Protein AF-A0A524CLA4-F1 (afdb_monomer)

Secondary structure (DSSP, 8-state):
---PPPHHHHHHHHHHHHH-TTT--S-HHHHHHHHHHH-----HHHHHHHHHHHHHHHHHHHHTTS--------

Solvent-accessible surface area (backbone atoms only — not comparable to full-atom values): 4550 Å² total; per-residue (Å²): 135,80,94,73,80,59,67,70,50,55,53,52,38,50,55,53,41,70,77,41,62,87,74,61,49,67,48,56,68,61,29,45,52,50,42,59,76,75,40,94,65,91,45,70,68,57,48,52,53,31,27,55,48,48,21,54,51,40,48,53,55,52,61,72,60,53,74,80,78,74,86,83,77,134

Radius of gyration: 15.33 Å; Cα contacts (8 Å, |Δi|>4): 47; chains: 1; bounding box: 33×31×49 Å

Mean predicted aligned error: 8.3 Å

Foldseek 3Di:
DDPDDDPVLVVVLVVLCVVPVPQAALDLVSLLVVCVVSDDDPDPVSSSSSSVVSNVVRVVVVVVVPPPPPPPDD

Sequence (74 aa):
MGKIRTETIKNLANEIREKYPNKFTVDFEKNKQVLDEVAIIPSKTLRNRIAGYITRVQVIKEEDKKPVEYDDEI

Structure (mmCIF, N/CA/C/O backbone):
data_AF-A0A524CLA4-F1
#
_entry.id   AF-A0A524CLA4-F1
#
loop_
_atom_site.group_PDB
_atom_site.id
_atom_site.type_symbol
_atom_site.label_atom_id
_atom_site.label_alt_id
_atom_site.label_comp_id
_atom_site.label_asym_id
_atom_site.label_entity_id
_atom_site.label_seq_id
_atom_site.pdbx_PDB_ins_code
_atom_site.Cartn_x
_atom_site.Cartn_y
_atom_site.Cartn_z
_atom_site.occupancy
_atom_site.B_iso_or_equiv
_atom_site.auth_seq_id
_atom_site.auth_comp_id
_atom_site.auth_asym_id
_atom_site.auth_atom_id
_atom_site.pdbx_PDB_model_num
ATOM 1 N N . MET A 1 1 ? 10.045 22.977 6.497 1.00 49.28 1 MET A N 1
ATOM 2 C CA . MET A 1 1 ? 10.047 21.535 6.837 1.00 49.28 1 MET A CA 1
ATOM 3 C C . MET A 1 1 ? 9.579 20.751 5.618 1.00 49.28 1 MET A C 1
ATOM 5 O O . MET A 1 1 ? 8.420 20.868 5.237 1.00 49.28 1 MET A O 1
ATOM 9 N N . GLY A 1 2 ? 10.493 20.055 4.934 1.00 58.34 2 GLY A N 1
ATOM 10 C CA . GLY A 1 2 ? 10.169 19.282 3.730 1.00 58.34 2 GLY A CA 1
ATOM 11 C C . GLY A 1 2 ? 9.215 18.127 4.039 1.00 58.34 2 GLY A C 1
ATOM 12 O O . GLY A 1 2 ? 9.275 17.534 5.114 1.00 58.34 2 GLY A O 1
ATOM 13 N N . LYS A 1 3 ? 8.314 17.810 3.105 1.00 68.44 3 LYS A N 1
ATOM 14 C CA . LYS A 1 3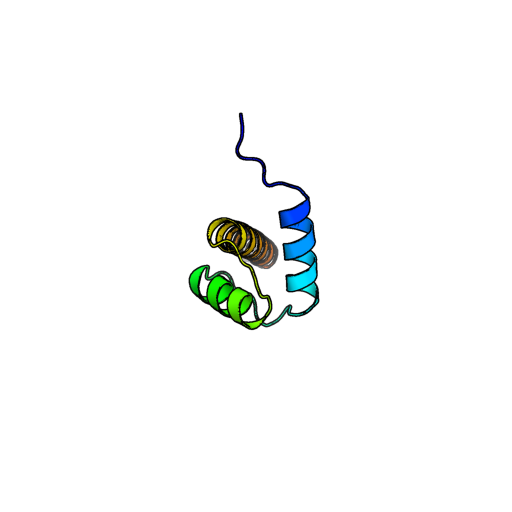 ? 7.273 16.783 3.271 1.00 68.44 3 LYS A CA 1
ATOM 15 C C . LYS A 1 3 ? 7.874 15.375 3.146 1.00 68.44 3 LYS A C 1
ATOM 17 O O . LYS A 1 3 ? 7.669 14.681 2.151 1.00 68.44 3 LYS A O 1
ATOM 22 N N . ILE A 1 4 ? 8.650 14.969 4.147 1.00 73.50 4 ILE A N 1
ATOM 23 C CA . ILE A 1 4 ? 9.278 13.649 4.223 1.00 73.50 4 ILE A CA 1
ATOM 24 C C . ILE A 1 4 ? 8.229 12.636 4.694 1.00 73.50 4 ILE A C 1
ATOM 26 O O . ILE A 1 4 ? 7.510 12.854 5.668 1.00 73.50 4 ILE A O 1
ATOM 30 N N . ARG A 1 5 ? 8.109 11.523 3.964 1.00 74.81 5 ARG A N 1
ATOM 31 C CA . ARG A 1 5 ? 7.235 10.403 4.347 1.00 74.81 5 ARG A CA 1
ATOM 32 C C . ARG A 1 5 ? 7.899 9.620 5.481 1.00 74.81 5 ARG A C 1
ATOM 34 O O . ARG A 1 5 ? 9.080 9.299 5.366 1.00 74.81 5 ARG A O 1
ATOM 41 N N . THR A 1 6 ? 7.136 9.293 6.522 1.00 85.75 6 THR A N 1
ATOM 42 C CA . THR A 1 6 ? 7.611 8.495 7.661 1.00 85.75 6 THR A CA 1
ATOM 43 C C . THR A 1 6 ? 8.013 7.084 7.228 1.00 85.75 6 THR A C 1
ATOM 45 O O . THR A 1 6 ? 7.423 6.515 6.306 1.00 85.75 6 THR A O 1
ATOM 48 N N . GLU A 1 7 ? 9.019 6.513 7.888 1.00 86.00 7 GLU A N 1
ATOM 49 C CA . GLU A 1 7 ? 9.597 5.205 7.540 1.00 86.00 7 GLU A CA 1
ATOM 50 C C . GLU A 1 7 ? 8.574 4.072 7.609 1.00 86.00 7 GLU A C 1
ATOM 52 O O . GLU A 1 7 ? 8.524 3.231 6.715 1.00 86.00 7 GLU A O 1
ATOM 57 N N . THR A 1 8 ? 7.660 4.122 8.579 1.00 86.38 8 THR A N 1
ATOM 58 C CA . THR A 1 8 ? 6.563 3.157 8.731 1.00 86.38 8 THR A CA 1
ATOM 59 C C . THR A 1 8 ? 5.717 3.031 7.464 1.00 86.38 8 THR A C 1
ATOM 61 O O . THR A 1 8 ? 5.325 1.933 7.082 1.00 86.38 8 THR A O 1
ATOM 64 N N . ILE A 1 9 ? 5.461 4.149 6.774 1.00 86.75 9 ILE A N 1
ATOM 65 C CA . ILE A 1 9 ? 4.670 4.159 5.537 1.00 86.75 9 ILE A CA 1
ATOM 66 C C . ILE A 1 9 ? 5.444 3.482 4.405 1.00 86.75 9 ILE A C 1
ATOM 68 O O . ILE A 1 9 ? 4.848 2.757 3.614 1.00 86.75 9 ILE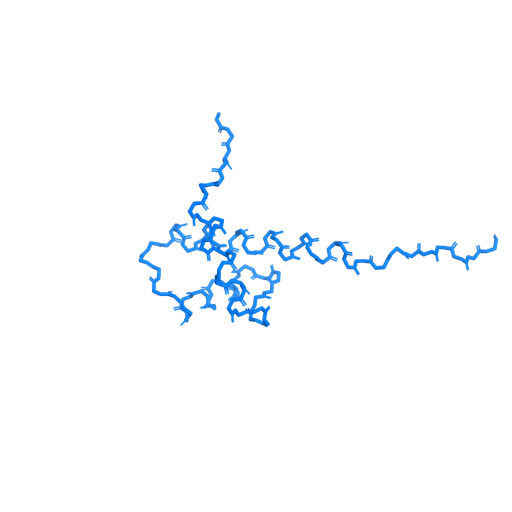 A O 1
ATOM 72 N N . LYS A 1 10 ? 6.760 3.708 4.327 1.00 86.75 10 LYS A N 1
ATOM 73 C CA . LYS A 1 10 ? 7.618 3.100 3.304 1.00 86.75 10 LYS A CA 1
ATOM 74 C C . LYS A 1 10 ? 7.735 1.590 3.513 1.00 86.75 10 LYS A C 1
ATOM 76 O O . LYS A 1 10 ? 7.564 0.846 2.555 1.00 86.75 10 LYS A O 1
ATOM 81 N N . ASN A 1 11 ? 7.955 1.151 4.753 1.00 88.81 11 ASN A N 1
ATOM 82 C CA . ASN A 1 11 ? 8.069 -0.268 5.095 1.00 88.81 11 ASN A CA 1
ATOM 83 C C . ASN A 1 11 ? 6.772 -1.022 4.800 1.00 88.81 11 ASN A C 1
ATOM 85 O O . ASN A 1 11 ? 6.799 -2.011 4.077 1.00 88.81 11 ASN A O 1
ATOM 89 N N . LEU A 1 12 ? 5.629 -0.502 5.259 1.00 88.69 12 LEU A N 1
ATOM 90 C CA . LEU A 1 12 ? 4.334 -1.129 4.999 1.00 88.69 12 LEU A CA 1
ATOM 91 C C . LEU A 1 12 ? 4.016 -1.190 3.498 1.00 88.69 12 LEU A C 1
ATOM 93 O O . LEU A 1 12 ? 3.523 -2.198 3.000 1.00 88.69 12 LEU A O 1
ATOM 97 N N . ALA A 1 13 ? 4.316 -0.121 2.759 1.00 87.62 13 ALA A N 1
ATOM 98 C CA . ALA A 1 13 ? 4.103 -0.096 1.320 1.00 87.62 13 ALA A CA 1
ATOM 99 C C . ALA A 1 13 ? 5.000 -1.092 0.569 1.00 87.62 13 ALA A C 1
ATOM 101 O O . ALA A 1 13 ? 4.536 -1.708 -0.389 1.00 87.62 13 ALA A O 1
ATOM 102 N N . ASN A 1 14 ? 6.260 -1.258 0.988 1.00 89.19 14 ASN A N 1
ATOM 103 C CA . ASN A 1 14 ? 7.154 -2.264 0.416 1.00 89.19 14 ASN A CA 1
ATOM 104 C C . ASN A 1 14 ? 6.643 -3.677 0.705 1.00 89.19 14 ASN A C 1
ATOM 106 O O . ASN A 1 14 ? 6.490 -4.444 -0.239 1.00 89.19 14 ASN A O 1
ATOM 110 N N . GLU A 1 15 ? 6.254 -3.971 1.948 1.00 90.75 15 GLU A N 1
ATOM 111 C CA . GLU A 1 15 ? 5.741 -5.292 2.322 1.00 90.75 15 GLU A CA 1
ATOM 112 C C . GLU A 1 15 ? 4.490 -5.674 1.514 1.00 90.75 15 GLU A C 1
ATOM 114 O O . GLU A 1 15 ? 4.399 -6.770 0.960 1.00 90.75 15 GLU A O 1
ATOM 119 N N . ILE A 1 16 ? 3.530 -4.752 1.392 1.00 89.56 16 ILE A N 1
ATOM 120 C CA . ILE A 1 16 ? 2.308 -4.980 0.612 1.00 89.56 16 ILE A CA 1
ATOM 121 C C . ILE A 1 16 ? 2.644 -5.198 -0.871 1.00 89.56 16 ILE A C 1
ATOM 123 O O . ILE A 1 16 ? 2.079 -6.085 -1.515 1.00 89.56 16 ILE A O 1
ATOM 127 N N . ARG A 1 17 ? 3.575 -4.411 -1.419 1.00 86.25 17 ARG A N 1
ATOM 128 C CA . ARG A 1 17 ? 4.004 -4.534 -2.817 1.00 86.25 17 ARG A CA 1
ATOM 129 C C . ARG A 1 17 ? 4.720 -5.858 -3.080 1.00 86.25 17 ARG A C 1
ATOM 131 O O . ARG A 1 17 ? 4.533 -6.430 -4.146 1.00 86.25 17 ARG A O 1
ATOM 138 N N . GLU A 1 18 ? 5.538 -6.329 -2.146 1.00 87.50 18 GLU A N 1
ATOM 139 C CA . GLU A 1 18 ? 6.242 -7.612 -2.249 1.00 87.50 18 GLU A CA 1
ATOM 140 C C . GLU A 1 18 ? 5.280 -8.798 -2.183 1.00 8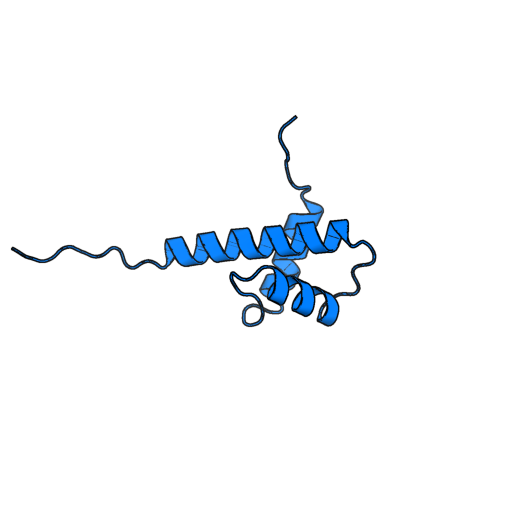7.50 18 GLU A C 1
ATOM 142 O O . GLU A 1 18 ? 5.439 -9.752 -2.938 1.00 87.50 18 GLU A O 1
ATOM 147 N N . LYS A 1 19 ? 4.236 -8.712 -1.351 1.00 88.62 19 LYS A N 1
ATOM 148 C CA . LYS A 1 19 ? 3.189 -9.740 -1.278 1.00 88.62 19 LYS A CA 1
ATOM 149 C C . LYS A 1 19 ? 2.319 -9.794 -2.539 1.00 88.62 19 LYS A C 1
ATOM 151 O O . LYS A 1 19 ? 1.881 -10.874 -2.924 1.00 88.62 19 LYS A O 1
ATOM 156 N N . TYR A 1 20 ? 2.071 -8.655 -3.196 1.00 88.38 20 TYR A N 1
ATOM 157 C CA . TYR A 1 20 ? 1.179 -8.567 -4.363 1.00 88.38 20 TYR A CA 1
ATOM 158 C C . TYR A 1 20 ? 1.790 -7.773 -5.532 1.00 88.38 20 TYR A C 1
ATOM 160 O O . TYR A 1 20 ? 1.252 -6.732 -5.919 1.00 88.38 20 TYR A O 1
ATOM 168 N N . PRO A 1 21 ? 2.877 -8.257 -6.157 1.00 81.31 21 PRO A N 1
ATOM 169 C CA . PRO A 1 21 ? 3.612 -7.489 -7.163 1.00 81.31 21 PRO A CA 1
ATOM 170 C C . PRO A 1 21 ? 2.789 -7.188 -8.424 1.00 81.31 21 PRO A C 1
ATOM 172 O O . PRO A 1 21 ? 2.957 -6.127 -9.016 1.00 81.31 21 PRO A O 1
ATOM 175 N N . ASN A 1 22 ? 1.865 -8.079 -8.797 1.00 84.88 22 ASN A N 1
ATOM 176 C CA . ASN A 1 22 ? 1.075 -7.972 -10.030 1.00 84.88 22 ASN A CA 1
ATOM 177 C C . ASN A 1 22 ? -0.211 -7.139 -9.895 1.00 84.88 22 ASN A C 1
ATOM 179 O O . ASN A 1 22 ? -0.882 -6.899 -10.893 1.00 84.88 22 ASN A O 1
ATOM 183 N N . LYS A 1 23 ? -0.595 -6.728 -8.678 1.00 85.75 23 LYS A N 1
ATOM 184 C CA . LYS A 1 23 ? -1.850 -5.986 -8.454 1.00 85.75 23 LYS A CA 1
ATOM 185 C C . LYS A 1 23 ? -1.674 -4.467 -8.465 1.00 85.75 23 LYS A C 1
ATOM 187 O O . LYS A 1 23 ? -2.660 -3.747 -8.584 1.00 85.75 23 LYS A O 1
ATOM 192 N N . PHE A 1 24 ? -0.444 -3.974 -8.327 1.00 86.81 24 PHE A N 1
ATOM 193 C CA . PHE A 1 2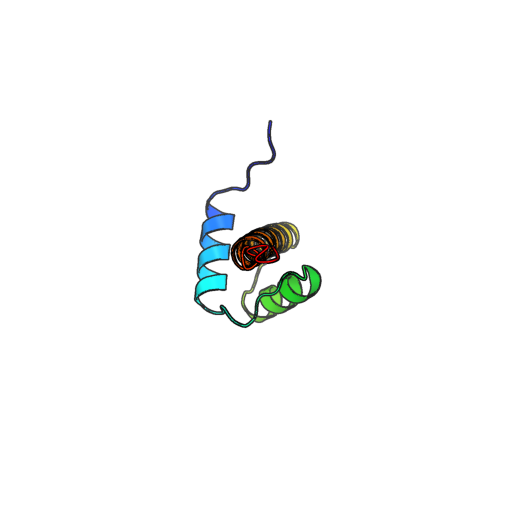4 ? -0.166 -2.540 -8.268 1.00 86.81 24 PHE A CA 1
ATOM 194 C C . PHE A 1 24 ? 0.255 -1.995 -9.627 1.00 86.81 24 PHE A C 1
ATOM 196 O O . PHE A 1 24 ? 1.089 -2.583 -10.307 1.00 86.81 24 PHE A O 1
ATOM 203 N N . THR A 1 25 ? -0.293 -0.836 -9.984 1.00 87.62 25 THR A N 1
ATOM 204 C CA . THR A 1 25 ? -0.049 -0.155 -11.264 1.00 87.62 25 THR A CA 1
ATOM 205 C C . THR A 1 25 ? 0.427 1.282 -11.031 1.00 87.62 25 THR A C 1
ATOM 207 O O . THR A 1 25 ? 0.600 1.711 -9.886 1.00 87.62 25 THR A O 1
ATOM 210 N N . VAL A 1 26 ? 0.636 2.052 -12.098 1.00 88.31 26 VAL A N 1
ATOM 211 C CA . VAL A 1 26 ? 0.890 3.503 -12.009 1.00 88.31 26 VAL A CA 1
ATOM 212 C C . VAL A 1 26 ? -0.353 4.309 -11.634 1.00 88.31 26 VAL A C 1
ATOM 214 O O . VAL A 1 26 ? -0.237 5.458 -11.216 1.00 88.31 26 VAL A O 1
ATOM 217 N N . ASP A 1 27 ? -1.544 3.716 -11.719 1.00 89.25 27 ASP A N 1
ATOM 218 C CA . ASP A 1 27 ? -2.785 4.417 -11.422 1.00 89.25 27 ASP A CA 1
ATOM 219 C C . ASP A 1 27 ? -3.054 4.504 -9.910 1.00 89.25 27 ASP A C 1
ATOM 221 O O . ASP A 1 27 ? -3.026 3.511 -9.177 1.00 89.25 27 ASP A O 1
ATOM 225 N N . PHE A 1 28 ? -3.316 5.718 -9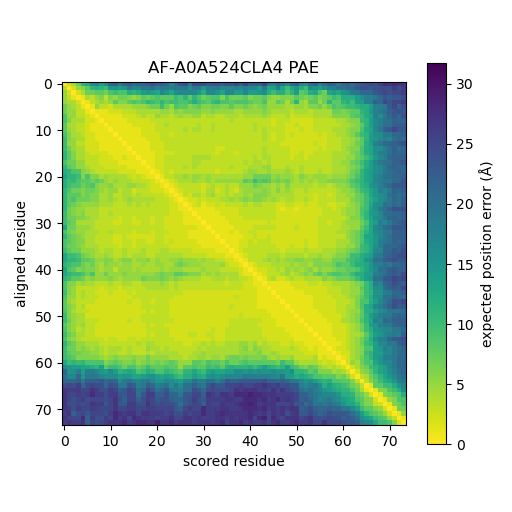.425 1.00 87.56 28 PHE A N 1
ATOM 226 C CA . PHE A 1 28 ? -3.533 5.973 -8.000 1.00 87.56 28 PHE A CA 1
ATOM 227 C C . PHE A 1 28 ? -4.881 5.446 -7.492 1.00 87.56 28 PHE A C 1
ATOM 229 O O . PHE A 1 28 ? -4.967 4.980 -6.351 1.00 87.56 28 PHE A O 1
ATOM 236 N N . GLU A 1 29 ? -5.938 5.525 -8.301 1.00 90.69 29 GLU A N 1
ATOM 237 C CA . GLU A 1 29 ? -7.280 5.121 -7.883 1.00 90.69 29 GLU A CA 1
ATOM 238 C C . GLU A 1 29 ? -7.389 3.602 -7.779 1.00 90.69 29 GLU A C 1
ATOM 240 O O . GLU A 1 29 ? -7.830 3.096 -6.742 1.00 90.69 29 GLU A O 1
ATOM 245 N N . LYS A 1 30 ? -6.861 2.877 -8.770 1.00 90.81 30 LYS A N 1
ATOM 246 C CA . LYS A 1 30 ? -6.750 1.413 -8.736 1.00 90.81 30 LYS A CA 1
ATOM 247 C C . LYS A 1 30 ? -5.944 0.947 -7.530 1.00 90.81 30 LYS A C 1
ATOM 249 O O . LYS A 1 30 ? -6.392 0.081 -6.783 1.00 90.81 30 LYS A O 1
ATOM 254 N N . ASN A 1 31 ? -4.797 1.573 -7.263 1.00 89.94 31 ASN A N 1
ATOM 255 C CA . ASN A 1 31 ? -3.970 1.213 -6.110 1.00 89.94 31 ASN A CA 1
ATOM 256 C C . ASN A 1 31 ? -4.691 1.440 -4.771 1.00 89.94 31 ASN A C 1
ATOM 258 O O . ASN A 1 31 ? -4.476 0.683 -3.825 1.00 89.94 31 ASN A O 1
ATOM 262 N N . LYS A 1 32 ? -5.559 2.455 -4.662 1.00 90.56 32 LYS A N 1
ATOM 263 C CA . LYS A 1 32 ? -6.386 2.666 -3.463 1.00 90.56 32 LYS A CA 1
ATOM 264 C C . LYS A 1 32 ? -7.428 1.573 -3.268 1.00 90.56 32 LYS A C 1
ATOM 266 O O . LYS A 1 32 ? -7.654 1.203 -2.119 1.00 90.56 32 LYS A O 1
ATOM 271 N N . GLN A 1 33 ? -8.071 1.123 -4.344 1.00 91.00 33 GLN A N 1
ATOM 272 C CA . GLN A 1 33 ? -9.052 0.037 -4.292 1.00 91.00 33 GLN A CA 1
ATOM 273 C C . GLN A 1 33 ? -8.371 -1.263 -3.867 1.00 91.00 33 GLN A C 1
ATOM 275 O O . GLN A 1 33 ? -8.760 -1.850 -2.865 1.00 91.00 33 GLN A O 1
ATOM 280 N N . VAL A 1 34 ? -7.255 -1.607 -4.514 1.00 91.19 34 VAL A N 1
ATOM 281 C CA . VAL A 1 34 ? -6.453 -2.786 -4.160 1.00 91.19 34 VAL A CA 1
ATOM 282 C C . VAL A 1 34 ? -5.989 -2.732 -2.703 1.00 91.19 34 VAL A C 1
ATOM 284 O O . VAL A 1 34 ? -6.012 -3.743 -2.012 1.00 91.19 34 VAL A O 1
ATOM 287 N N . LEU A 1 35 ? -5.584 -1.562 -2.198 1.00 91.44 35 LEU A N 1
ATOM 288 C CA . LEU A 1 35 ? -5.201 -1.415 -0.790 1.00 91.44 35 LEU A CA 1
ATOM 289 C C . LEU A 1 35 ? -6.361 -1.637 0.182 1.00 91.44 35 LEU A C 1
ATOM 291 O O . LEU A 1 35 ? -6.104 -2.115 1.278 1.00 91.44 35 LEU A O 1
ATOM 295 N N . ASP A 1 36 ? -7.589 -1.274 -0.191 1.00 90.19 36 ASP A N 1
ATOM 296 C CA . ASP A 1 36 ? -8.786 -1.506 0.627 1.00 90.19 36 ASP A CA 1
ATOM 297 C C . ASP A 1 36 ? -9.151 -2.998 0.664 1.00 90.19 36 ASP A C 1
ATOM 299 O O . ASP A 1 36 ? -9.505 -3.517 1.717 1.00 90.19 36 ASP A O 1
ATOM 303 N N . GLU A 1 37 ? -8.963 -3.702 -0.456 1.00 89.19 37 GLU A N 1
ATOM 304 C CA . GLU A 1 37 ? -9.175 -5.150 -0.550 1.00 89.19 37 GLU A CA 1
ATOM 305 C C . GLU A 1 37 ? -8.097 -5.958 0.186 1.00 89.19 37 GLU A C 1
ATOM 307 O O . GLU A 1 37 ? -8.376 -6.995 0.782 1.00 89.19 37 GLU A O 1
ATOM 312 N N . VAL A 1 38 ? -6.843 -5.507 0.119 1.00 87.62 38 VAL A N 1
ATOM 313 C CA . VAL A 1 38 ? -5.687 -6.241 0.653 1.00 87.62 38 VAL A CA 1
ATOM 314 C C . VAL A 1 38 ? -5.458 -5.959 2.137 1.00 87.62 38 VAL A C 1
ATOM 316 O O . VAL A 1 38 ? -4.955 -6.827 2.852 1.00 87.62 38 VAL A O 1
ATOM 319 N N . ALA A 1 39 ? -5.776 -4.753 2.610 1.00 85.19 39 ALA A N 1
ATOM 320 C CA . ALA A 1 39 ? -5.468 -4.332 3.968 1.00 85.19 39 ALA A CA 1
ATOM 321 C C . ALA A 1 39 ? -6.575 -3.466 4.579 1.00 85.19 39 ALA A C 1
ATOM 323 O O . ALA A 1 39 ? -7.010 -2.458 4.024 1.00 85.19 39 ALA A O 1
ATOM 324 N N . ILE A 1 40 ? -6.940 -3.784 5.820 1.00 87.69 40 ILE A N 1
ATOM 325 C CA . ILE A 1 40 ? -7.864 -2.967 6.608 1.00 87.69 40 ILE A CA 1
ATOM 326 C C . ILE A 1 40 ? -7.095 -1.751 7.137 1.00 87.69 40 ILE A C 1
ATOM 328 O O . ILE A 1 40 ? -6.491 -1.780 8.208 1.00 87.69 40 ILE A O 1
ATOM 332 N N . ILE A 1 41 ? -7.074 -0.670 6.353 1.00 86.69 41 ILE A N 1
ATOM 333 C CA . ILE A 1 41 ? -6.425 0.590 6.734 1.00 86.69 41 ILE A CA 1
ATOM 334 C C . ILE A 1 41 ? -7.484 1.535 7.321 1.00 86.69 41 ILE A C 1
ATOM 336 O O . ILE A 1 41 ? -8.322 2.036 6.561 1.00 86.69 41 ILE A O 1
ATOM 340 N N . PRO A 1 42 ? -7.424 1.851 8.630 1.00 85.56 42 PRO A N 1
ATOM 341 C CA . PRO A 1 42 ? -8.480 2.598 9.317 1.00 85.56 42 PRO A CA 1
ATOM 342 C C . PRO A 1 42 ? -8.540 4.071 8.895 1.00 85.56 42 PRO A C 1
ATOM 344 O O . PRO A 1 42 ? -9.610 4.671 8.848 1.00 85.56 42 PRO A O 1
ATOM 347 N N . SER A 1 43 ? -7.397 4.669 8.545 1.00 91.06 43 SER A N 1
ATOM 348 C CA . SER A 1 43 ? -7.320 6.099 8.233 1.00 91.06 43 SER A CA 1
ATOM 349 C C . SER A 1 43 ? -7.183 6.355 6.735 1.00 91.06 43 SER A C 1
ATOM 351 O O . SER A 1 43 ? -6.181 5.982 6.116 1.00 91.06 43 SER A O 1
ATOM 353 N N . LYS A 1 44 ? -8.116 7.134 6.170 1.00 89.38 44 LYS A N 1
ATOM 354 C CA . LYS A 1 44 ? -8.084 7.611 4.771 1.00 89.38 44 LYS A CA 1
ATOM 355 C C . LYS A 1 44 ? -6.746 8.264 4.402 1.00 89.38 44 LYS A C 1
ATOM 357 O O . LYS A 1 44 ? -6.189 8.002 3.339 1.00 89.38 44 LYS A O 1
ATOM 362 N N . THR A 1 45 ? -6.193 9.085 5.296 1.00 89.69 45 THR A N 1
ATOM 363 C CA . THR A 1 45 ? -4.912 9.775 5.072 1.00 89.69 45 THR A CA 1
ATOM 364 C C . THR A 1 45 ? -3.735 8.804 4.987 1.00 89.69 45 THR A C 1
ATOM 366 O O . THR A 1 45 ? -2.841 9.009 4.167 1.00 89.69 45 THR A O 1
ATOM 369 N N . LEU A 1 46 ? -3.731 7.737 5.795 1.00 88.94 46 LEU A N 1
ATOM 370 C CA . LEU A 1 46 ? -2.684 6.712 5.753 1.00 88.94 46 LEU A CA 1
ATOM 371 C C . LEU A 1 46 ? -2.763 5.921 4.450 1.00 88.94 46 LEU A C 1
ATOM 373 O O . LEU A 1 46 ? -1.759 5.815 3.749 1.00 88.94 46 LEU A O 1
ATOM 377 N N . ARG A 1 47 ? -3.967 5.485 4.065 1.00 90.75 47 ARG A N 1
ATOM 378 C CA . ARG A 1 47 ? -4.210 4.796 2.791 1.00 90.75 47 ARG A CA 1
ATOM 379 C C . ARG A 1 47 ? -3.712 5.611 1.602 1.00 90.75 47 ARG A C 1
ATOM 381 O O . ARG A 1 47 ? -2.954 5.107 0.783 1.00 90.75 47 ARG A O 1
ATOM 388 N N . ASN A 1 48 ? -4.064 6.895 1.552 1.00 90.69 48 ASN A N 1
ATOM 389 C CA . ASN A 1 48 ? -3.642 7.789 0.474 1.00 90.69 48 ASN A CA 1
ATOM 390 C C . ASN A 1 48 ? -2.117 7.982 0.436 1.00 90.69 48 ASN A C 1
ATOM 392 O O . ASN A 1 48 ? -1.532 8.066 -0.642 1.00 90.69 48 ASN A O 1
ATOM 396 N N . ARG A 1 49 ? -1.452 8.046 1.598 1.00 90.12 49 ARG A N 1
ATOM 397 C CA . ARG A 1 49 ? 0.014 8.160 1.671 1.00 90.12 49 ARG A CA 1
ATOM 398 C C . ARG A 1 49 ? 0.719 6.891 1.187 1.00 90.12 49 ARG A C 1
ATOM 400 O O . ARG A 1 49 ? 1.741 7.016 0.517 1.00 90.12 49 ARG A O 1
ATOM 407 N N . ILE A 1 50 ? 0.174 5.718 1.506 1.00 89.12 50 ILE A N 1
ATOM 408 C CA . ILE A 1 50 ? 0.683 4.413 1.061 1.00 89.12 50 ILE A CA 1
ATOM 409 C C . ILE A 1 50 ? 0.480 4.268 -0.449 1.00 89.12 50 ILE A C 1
ATOM 411 O O . ILE A 1 50 ? 1.457 4.081 -1.169 1.00 89.12 50 ILE A O 1
ATOM 415 N N . ALA A 1 51 ? -0.746 4.473 -0.941 1.00 90.50 51 ALA A N 1
ATOM 416 C CA . ALA A 1 51 ? -1.071 4.440 -2.368 1.00 90.50 51 ALA A CA 1
ATOM 417 C C . ALA A 1 51 ? -0.163 5.378 -3.175 1.00 90.50 51 ALA A C 1
ATOM 419 O O . ALA A 1 51 ? 0.452 4.975 -4.156 1.00 90.50 51 ALA A O 1
ATOM 420 N N . GLY A 1 52 ? 0.009 6.616 -2.700 1.00 90.62 52 GLY A N 1
ATOM 421 C CA . GLY A 1 52 ? 0.866 7.599 -3.358 1.00 90.62 52 GLY A CA 1
ATOM 422 C C . GLY A 1 52 ? 2.358 7.255 -3.312 1.00 90.62 52 GLY A C 1
ATOM 423 O O . GLY A 1 52 ? 3.107 7.713 -4.171 1.00 90.62 52 GLY A O 1
ATOM 424 N N . TYR A 1 53 ? 2.819 6.478 -2.328 1.00 89.81 53 TYR A N 1
ATOM 425 C CA . TYR A 1 53 ? 4.190 5.964 -2.321 1.00 89.81 53 TYR A CA 1
ATOM 426 C C . TYR A 1 53 ? 4.351 4.816 -3.320 1.00 89.81 53 TYR A C 1
ATOM 428 O O . TYR A 1 53 ? 5.296 4.840 -4.101 1.00 89.81 53 TYR A O 1
ATOM 436 N N . ILE A 1 54 ? 3.406 3.873 -3.357 1.00 88.88 54 ILE A N 1
ATOM 437 C CA . ILE A 1 54 ? 3.418 2.747 -4.302 1.00 88.88 54 ILE A CA 1
ATOM 438 C C . ILE A 1 54 ? 3.413 3.255 -5.747 1.00 88.88 54 I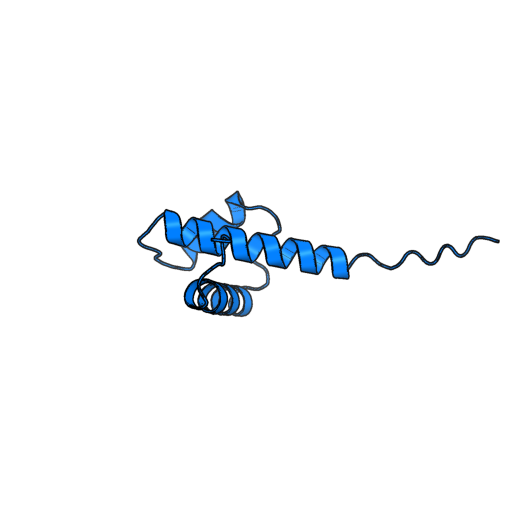LE A C 1
ATOM 440 O O . ILE A 1 54 ? 4.294 2.878 -6.514 1.00 88.88 54 ILE A O 1
ATOM 444 N N . THR A 1 55 ? 2.507 4.177 -6.090 1.00 90.44 55 THR A N 1
ATOM 445 C CA . THR A 1 55 ? 2.459 4.806 -7.419 1.00 90.44 55 THR A CA 1
ATOM 446 C C . THR A 1 55 ? 3.782 5.482 -7.773 1.00 90.44 55 THR A C 1
ATOM 448 O O . THR A 1 55 ? 4.306 5.271 -8.860 1.00 90.44 55 THR A O 1
ATOM 451 N N . ARG A 1 56 ? 4.374 6.248 -6.843 1.00 88.00 56 ARG A N 1
ATOM 452 C CA . ARG A 1 56 ? 5.663 6.920 -7.078 1.00 88.00 56 ARG A CA 1
ATOM 453 C C . ARG A 1 56 ? 6.769 5.916 -7.401 1.00 88.00 56 ARG A C 1
ATOM 455 O O . ARG A 1 56 ? 7.593 6.197 -8.258 1.00 88.00 56 ARG A O 1
ATOM 462 N N . VAL A 1 57 ? 6.798 4.777 -6.714 1.00 86.94 57 VAL A N 1
ATOM 463 C CA . VAL A 1 57 ? 7.814 3.749 -6.959 1.00 86.94 57 VAL A CA 1
ATOM 464 C C . VAL A 1 57 ? 7.559 2.997 -8.267 1.00 86.94 57 VAL A C 1
ATOM 466 O O . VAL A 1 57 ? 8.523 2.660 -8.943 1.00 86.94 57 VAL A O 1
ATOM 469 N N . GLN A 1 58 ? 6.302 2.755 -8.649 1.00 85.12 58 GLN A N 1
ATOM 470 C CA . GLN A 1 58 ? 5.982 2.130 -9.940 1.00 85.12 58 GLN A CA 1
ATOM 471 C C . GLN A 1 58 ? 6.389 3.018 -11.119 1.00 85.12 58 GLN A C 1
ATOM 473 O O . GLN A 1 58 ? 7.054 2.532 -12.020 1.00 85.12 58 GLN A O 1
ATOM 478 N N . VAL A 1 59 ? 6.113 4.326 -11.055 1.00 84.38 59 VAL A N 1
ATOM 479 C CA . VAL A 1 59 ? 6.554 5.286 -12.086 1.00 84.38 59 VAL A CA 1
ATOM 480 C C . VAL A 1 59 ? 8.077 5.260 -12.257 1.00 84.38 59 VAL A C 1
ATOM 482 O O . VAL A 1 59 ? 8.560 5.129 -13.374 1.00 84.38 59 VAL A O 1
ATOM 485 N N . ILE A 1 60 ? 8.832 5.269 -11.150 1.00 82.81 60 ILE A N 1
ATOM 486 C CA . ILE A 1 60 ? 10.304 5.180 -11.194 1.00 82.81 60 ILE A CA 1
ATOM 487 C C . ILE A 1 60 ? 10.765 3.845 -11.804 1.00 82.81 60 ILE A C 1
ATOM 489 O O . ILE A 1 60 ? 11.715 3.820 -12.577 1.00 82.81 60 ILE A O 1
ATOM 493 N N . LYS A 1 61 ? 10.096 2.730 -11.482 1.00 75.69 61 LYS A N 1
ATOM 494 C CA . LYS A 1 61 ? 10.402 1.418 -12.079 1.00 75.69 61 LYS A CA 1
ATOM 495 C C . LYS A 1 61 ? 10.112 1.360 -13.579 1.00 75.69 61 LYS A C 1
ATOM 497 O O . LYS A 1 61 ? 10.772 0.603 -14.282 1.00 75.69 61 LYS A O 1
ATOM 502 N N . GLU A 1 62 ? 9.107 2.087 -14.052 1.00 68.00 62 GLU A N 1
ATOM 503 C CA . GLU A 1 62 ? 8.768 2.165 -15.474 1.00 68.00 62 GLU A CA 1
ATOM 504 C C . GLU A 1 62 ? 9.759 3.044 -16.243 1.00 68.00 62 GLU A C 1
ATOM 506 O O . GLU A 1 62 ? 10.127 2.706 -17.364 1.00 68.00 62 GLU A O 1
ATOM 511 N N . GLU A 1 63 ? 10.264 4.112 -15.619 1.00 63.09 63 GLU A N 1
ATOM 512 C CA . GLU A 1 63 ? 11.346 4.933 -16.175 1.00 63.09 63 GLU A CA 1
ATOM 513 C C . GLU A 1 63 ? 12.662 4.149 -16.312 1.00 63.09 63 GLU A C 1
ATOM 515 O O . GLU A 1 63 ? 13.333 4.283 -17.329 1.00 63.09 63 GLU A O 1
ATOM 520 N N . ASP A 1 64 ? 12.980 3.266 -15.361 1.00 59.09 64 ASP A N 1
ATOM 521 C CA . ASP A 1 64 ? 14.153 2.371 -15.419 1.00 59.09 64 ASP A CA 1
ATOM 522 C C . ASP A 1 64 ? 14.003 1.249 -16.475 1.00 59.09 64 ASP A C 1
ATOM 524 O O . ASP A 1 64 ? 14.975 0.623 -16.887 1.00 59.09 64 ASP A O 1
ATOM 528 N N . LYS A 1 65 ? 12.767 0.996 -16.936 1.00 54.25 65 LYS A N 1
ATOM 529 C CA . LYS A 1 65 ? 12.425 0.024 -17.988 1.00 54.25 65 LYS A CA 1
ATOM 530 C C . LYS A 1 65 ? 12.300 0.626 -19.383 1.00 54.25 65 LYS A C 1
ATOM 532 O O . LYS A 1 65 ? 12.043 -0.138 -20.317 1.00 54.25 65 LYS A O 1
ATOM 537 N N . LYS A 1 66 ? 12.468 1.942 -19.566 1.00 42.25 66 LYS A N 1
ATOM 538 C CA . LYS A 1 66 ? 12.679 2.462 -20.920 1.00 42.25 66 LYS A CA 1
ATOM 539 C C . LYS A 1 66 ? 13.926 1.764 -21.467 1.00 42.25 66 LYS A C 1
ATOM 541 O O . LYS A 1 66 ? 14.984 1.910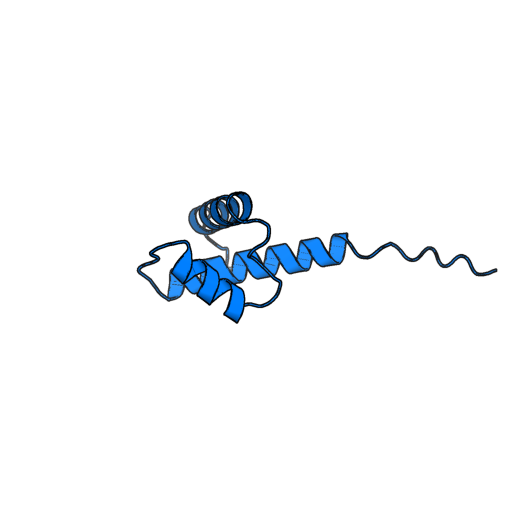 -20.853 1.00 42.25 66 LYS A O 1
ATOM 546 N N . PRO A 1 67 ? 13.841 0.993 -22.568 1.00 43.41 67 PRO A N 1
ATOM 547 C CA . PRO A 1 67 ? 15.060 0.642 -23.266 1.00 43.41 67 PRO A CA 1
ATOM 548 C C . PRO A 1 67 ? 15.744 1.969 -23.588 1.00 43.41 67 PRO A C 1
ATOM 550 O O . PRO A 1 67 ? 15.099 2.904 -24.065 1.00 43.41 67 PRO A O 1
ATOM 553 N N . VAL A 1 68 ? 17.026 2.079 -23.253 1.00 53.75 68 VAL A N 1
ATOM 554 C CA . VAL A 1 68 ? 17.874 3.069 -23.903 1.00 53.75 68 VAL A CA 1
ATOM 555 C C . VAL A 1 68 ? 17.732 2.757 -25.389 1.00 53.75 68 VAL A C 1
ATOM 557 O O . VAL A 1 68 ? 18.190 1.703 -25.830 1.00 53.75 68 VAL A O 1
ATOM 560 N N . GLU A 1 69 ? 16.994 3.590 -26.124 1.00 46.69 69 GLU A N 1
ATOM 561 C CA . GLU A 1 69 ? 17.072 3.592 -27.578 1.00 46.69 69 GLU A CA 1
ATOM 562 C C . GLU A 1 69 ? 18.538 3.884 -27.889 1.00 46.69 69 GLU A C 1
ATOM 564 O O . GLU A 1 69 ? 19.032 4.989 -27.663 1.00 46.69 69 GLU A O 1
ATOM 569 N N . TYR A 1 70 ? 19.269 2.844 -28.293 1.00 47.50 70 TYR A N 1
ATOM 570 C CA . TYR A 1 70 ? 20.455 3.052 -29.095 1.00 47.50 70 TYR A CA 1
ATOM 571 C C . TYR A 1 70 ? 19.925 3.586 -30.418 1.00 47.50 70 TYR A C 1
ATOM 573 O O . TYR A 1 70 ? 19.290 2.849 -31.171 1.00 47.50 70 TYR A O 1
ATOM 581 N N . ASP A 1 71 ? 20.116 4.884 -30.631 1.00 4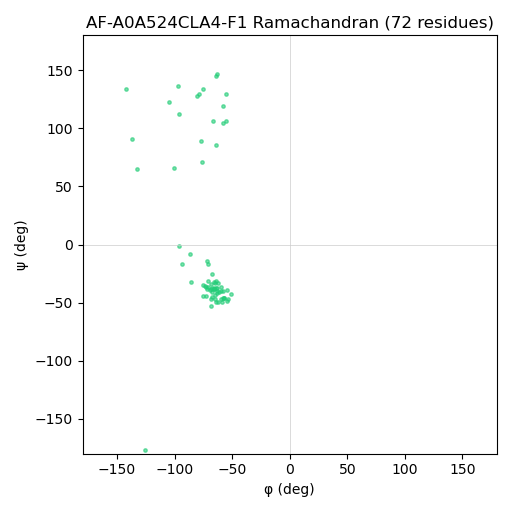0.59 71 ASP A N 1
ATOM 582 C CA . ASP A 1 71 ? 20.021 5.496 -31.948 1.00 40.59 71 ASP A CA 1
ATOM 583 C C . ASP A 1 71 ? 21.150 4.873 -32.785 1.00 40.59 71 ASP A C 1
ATOM 585 O O . ASP A 1 71 ? 22.297 5.316 -32.761 1.00 40.59 71 ASP A O 1
ATOM 589 N N . ASP A 1 72 ? 20.854 3.720 -33.382 1.00 45.47 72 ASP A N 1
ATOM 590 C CA . ASP A 1 72 ? 21.707 3.025 -34.339 1.00 45.47 72 ASP A CA 1
ATOM 591 C C . ASP A 1 72 ? 21.158 3.343 -35.734 1.00 45.47 72 ASP A C 1
ATOM 593 O O . ASP A 1 72 ? 20.609 2.483 -36.417 1.00 45.47 72 ASP A O 1
ATOM 597 N N . GLU A 1 73 ? 21.237 4.615 -36.134 1.00 43.94 73 GLU A N 1
ATOM 598 C CA . GLU A 1 73 ? 21.055 5.028 -37.528 1.00 43.94 73 GLU A CA 1
ATOM 599 C C . GLU A 1 73 ? 22.116 6.074 -37.942 1.00 43.94 73 GLU A C 1
ATOM 601 O O . GLU A 1 73 ? 21.907 7.277 -37.839 1.00 43.94 73 GLU A O 1
ATOM 606 N N . ILE A 1 74 ? 23.229 5.528 -38.467 1.00 36.94 74 ILE A N 1
ATO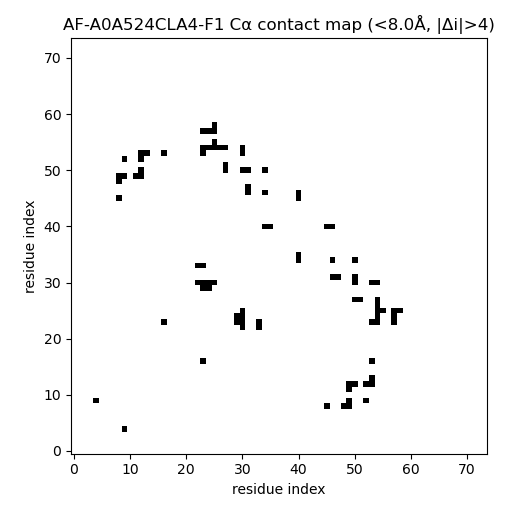M 607 C CA . ILE A 1 74 ? 24.140 6.023 -39.536 1.00 36.94 74 ILE A CA 1
ATOM 608 C C . ILE A 1 74 ? 24.985 7.282 -39.272 1.00 36.94 74 ILE A C 1
ATOM 610 O O . ILE A 1 74 ? 24.475 8.419 -39.368 1.00 36.94 74 ILE A O 1
#

Nearest PDB structures (foldseek):
  9e7f-assembly1_BS  TM=9.541E-01  e=8.009E-06  Pyrobaculum calidifontis JCM 11548
  9e71-assembly1_BS  TM=9.597E-01  e=1.563E-05  Pyrobaculum calidifontis JCM 11548
  7oyc-assembly1_R2  TM=8.598E-01  e=2.392E-05  Xenopus laevis
  6gsm-assembly1_R  TM=8.396E-01  e=4.669E-05  Kluyveromyces lactis NRRL Y-1140
  6az1-assembly1_V  TM=8.265E-01  e=1.029E-04  Leishmania donovani

pLDDT: mean 79.71, std 15.89, range [36.94, 91.44]